Protein AF-A0A953RQ67-F1 (afdb_monomer_lite)

Sequence (137 aa):
MTRRNFSGLLAGFVAFPGFGSADPSAVVVLRAIAGARLPETLAITTSFPEKLRQGLWELRTYRGAAPALATQVATVFRGAGIRPLLSETNGENLTYLIPFENLAARDRAWTTVNADPEWMRARGRFQSYHFGLYRSA

Foldseek 3Di:
DDQDPPPPDDPDPDDDPPDDDPDPLQWFKKAFPDDPPDHRIDIDRHPCRVVQQQFKKKKWKKAQCPPVNVVLLCVLLVVLVWDFPDWDDDPRMIITITTDPDPVSVVSSVVSSVPDPSSVVSPVRIDTDTITIIHTD

Secondary structure (DSSP, 8-state):
-------SS-SS----TT-----GGGEEEEEEEE-TT--SEEEEE-S-HHHHHH-EEEEEEEES--HHHHHHHHHHHHHTT---SEEEEETTEEEEEEEESSHHHHHHHHHHHHH-HHHHHHTTSSEEEEEEEEEE-

pLDDT: mean 77.03, std 20.3, range [25.92, 96.31]

Radius of gyration: 15.78 Å; chains: 1; bounding box: 44×34×30 Å

Structure (mmCIF, N/CA/C/O backbone):
data_AF-A0A953RQ67-F1
#
_entry.id   AF-A0A953RQ67-F1
#
loop_
_atom_site.group_PDB
_atom_site.id
_atom_site.type_symbol
_atom_site.label_atom_id
_atom_site.label_alt_id
_atom_site.label_comp_id
_atom_site.label_asym_id
_atom_site.label_entity_id
_atom_site.label_seq_id
_atom_site.pdbx_PDB_ins_code
_atom_site.Cartn_x
_atom_site.Cartn_y
_atom_site.Cartn_z
_atom_site.occupancy
_atom_site.B_iso_or_equiv
_atom_site.auth_seq_id
_atom_site.auth_comp_id
_atom_site.auth_asym_id
_atom_site.auth_atom_id
_atom_site.pdbx_PDB_model_num
ATOM 1 N N . MET A 1 1 ? 13.432 -19.650 -13.046 1.00 37.19 1 MET A N 1
ATOM 2 C CA . MET A 1 1 ? 14.168 -18.367 -13.020 1.00 37.19 1 MET A CA 1
ATOM 3 C C . MET A 1 1 ? 13.413 -17.363 -13.872 1.00 37.19 1 MET A C 1
ATOM 5 O O . MET A 1 1 ? 13.518 -17.424 -15.088 1.00 37.19 1 MET A O 1
ATOM 9 N N . THR A 1 2 ? 12.640 -16.465 -13.260 1.00 34.19 2 THR A N 1
ATOM 10 C CA . THR A 1 2 ? 11.949 -15.402 -14.006 1.00 34.19 2 THR A CA 1
ATOM 11 C C . THR A 1 2 ? 12.097 -14.084 -13.250 1.00 34.19 2 THR A C 1
ATOM 13 O O . THR A 1 2 ? 11.150 -13.570 -12.665 1.00 34.19 2 THR A O 1
ATOM 16 N N . ARG A 1 3 ? 13.323 -13.539 -13.244 1.00 30.69 3 ARG A N 1
ATOM 17 C CA . ARG A 1 3 ? 13.559 -12.119 -12.948 1.00 30.69 3 ARG A CA 1
ATOM 18 C C . ARG A 1 3 ? 12.884 -11.319 -14.060 1.00 30.69 3 ARG A C 1
ATOM 20 O O . ARG A 1 3 ? 13.376 -11.296 -15.183 1.00 30.69 3 ARG A O 1
ATOM 27 N N . ARG A 1 4 ? 11.756 -10.680 -13.771 1.00 37.97 4 ARG A N 1
ATOM 28 C CA . ARG A 1 4 ? 11.270 -9.570 -14.594 1.00 37.97 4 ARG A CA 1
ATOM 29 C C . ARG A 1 4 ? 11.657 -8.290 -13.879 1.00 37.97 4 ARG A C 1
ATOM 31 O O . ARG A 1 4 ? 11.061 -7.939 -12.868 1.00 37.97 4 ARG A O 1
ATOM 38 N N . ASN A 1 5 ? 12.700 -7.647 -14.395 1.00 31.16 5 ASN A N 1
ATOM 39 C CA . ASN A 1 5 ? 13.060 -6.293 -14.014 1.00 31.16 5 ASN A CA 1
ATOM 40 C C . ASN A 1 5 ? 11.871 -5.396 -14.371 1.00 31.16 5 ASN A C 1
ATOM 42 O O . ASN A 1 5 ? 11.482 -5.328 -15.538 1.00 31.16 5 ASN A O 1
ATOM 46 N N . PHE A 1 6 ? 11.296 -4.707 -13.388 1.00 33.66 6 PHE A N 1
ATOM 47 C CA . PHE A 1 6 ? 10.466 -3.538 -13.658 1.00 33.66 6 PHE A CA 1
ATOM 48 C C . PHE A 1 6 ? 11.423 -2.396 -14.030 1.00 33.66 6 PHE A C 1
ATOM 50 O O . PHE A 1 6 ? 11.691 -1.489 -13.256 1.00 33.66 6 PHE A O 1
ATOM 57 N N . SER A 1 7 ? 12.039 -2.515 -15.207 1.00 33.34 7 SER A N 1
ATOM 58 C CA . SER A 1 7 ? 12.796 -1.441 -15.830 1.00 33.34 7 SER A CA 1
ATOM 59 C C . SER A 1 7 ? 11.821 -0.631 -16.670 1.00 33.34 7 SER A C 1
ATOM 61 O O . SER A 1 7 ? 11.700 -0.840 -17.872 1.00 33.34 7 SER A O 1
ATOM 63 N N . GLY A 1 8 ? 11.199 0.366 -16.053 1.00 32.09 8 GLY A N 1
ATOM 64 C CA . GLY A 1 8 ? 11.243 1.676 -16.691 1.00 32.09 8 GLY A CA 1
ATOM 65 C C . GLY A 1 8 ? 12.668 2.203 -16.528 1.00 32.09 8 GLY A C 1
ATOM 66 O O . GLY A 1 8 ? 12.890 3.050 -15.682 1.00 32.09 8 GLY A O 1
ATOM 67 N N . LEU A 1 9 ? 13.616 1.617 -17.278 1.00 34.50 9 LEU A N 1
ATOM 68 C CA . LEU A 1 9 ? 15.071 1.838 -17.237 1.00 34.50 9 LEU A CA 1
ATOM 69 C C . LEU A 1 9 ? 15.782 1.497 -15.911 1.00 34.50 9 LEU A C 1
ATOM 71 O O . LEU A 1 9 ? 15.420 1.969 -14.848 1.00 34.50 9 LEU A O 1
ATOM 75 N N . LEU A 1 10 ? 16.815 0.652 -16.012 1.00 31.28 10 LEU A N 1
ATOM 76 C CA . LEU A 1 10 ? 18.112 0.707 -15.300 1.00 31.28 10 LEU A CA 1
ATOM 77 C C . LEU A 1 10 ? 18.768 -0.686 -15.304 1.00 31.28 10 LEU A C 1
ATOM 79 O O . LEU A 1 10 ? 19.061 -1.296 -14.282 1.00 31.28 10 LEU A O 1
ATOM 83 N N . ALA A 1 11 ? 19.019 -1.184 -16.512 1.00 30.86 11 ALA A N 1
ATOM 84 C CA . ALA A 1 11 ? 20.266 -1.873 -16.810 1.00 30.86 11 ALA A CA 1
ATOM 85 C C . ALA A 1 11 ? 21.002 -0.954 -17.789 1.00 30.86 11 ALA A C 1
ATOM 87 O O . ALA A 1 11 ? 20.869 -1.073 -19.002 1.00 30.86 11 ALA A O 1
ATOM 88 N N . GLY A 1 12 ? 21.649 0.068 -17.243 1.00 25.92 12 GLY A N 1
ATOM 89 C CA . GLY A 1 12 ? 22.355 1.077 -18.016 1.00 25.92 12 GLY A CA 1
ATOM 90 C C . GLY A 1 12 ? 22.646 2.274 -17.135 1.00 25.92 12 GLY A C 1
ATOM 91 O O . GLY A 1 12 ? 21.730 2.995 -16.761 1.00 25.92 12 GLY A O 1
ATOM 92 N N . PHE A 1 13 ? 23.915 2.474 -16.795 1.00 36.41 13 PHE A N 1
ATOM 93 C CA . PHE A 1 13 ? 24.411 3.781 -16.385 1.00 36.41 13 PHE A CA 1
ATOM 94 C C . PHE A 1 13 ? 23.999 4.809 -17.451 1.00 36.41 13 PHE A C 1
ATOM 96 O O . PHE A 1 13 ? 24.643 4.889 -18.490 1.00 36.41 13 PHE A O 1
ATOM 103 N N . VAL A 1 14 ? 22.920 5.564 -17.229 1.00 27.28 14 VAL A N 1
ATOM 104 C CA . VAL A 1 14 ? 22.598 6.770 -18.000 1.00 27.28 14 VAL A CA 1
ATOM 105 C C . VAL A 1 14 ? 21.963 7.780 -17.055 1.00 27.28 14 VAL A C 1
ATOM 107 O O . VAL A 1 14 ? 20.937 7.525 -16.426 1.00 27.28 14 VAL A O 1
ATOM 110 N N . ALA A 1 15 ? 22.630 8.923 -16.950 1.00 34.34 15 ALA A N 1
ATOM 111 C CA . ALA A 1 15 ? 22.206 10.092 -16.209 1.00 34.34 15 ALA A CA 1
ATOM 112 C C . ALA A 1 15 ? 20.834 10.595 -16.694 1.00 34.34 15 ALA A C 1
ATOM 114 O O . ALA A 1 15 ? 20.667 10.911 -17.870 1.00 34.34 15 ALA A O 1
ATOM 115 N N . PHE A 1 16 ? 19.882 10.729 -15.770 1.00 27.98 16 PHE A N 1
ATOM 116 C CA . PHE A 1 16 ? 18.727 11.614 -15.921 1.00 27.98 16 PHE A CA 1
ATOM 117 C C . PHE A 1 16 ? 18.927 12.830 -15.005 1.00 27.98 16 PHE A C 1
ATOM 119 O O . PHE A 1 16 ? 19.230 12.649 -13.820 1.00 27.98 16 PHE A O 1
ATOM 126 N N . PRO A 1 17 ? 18.767 14.069 -15.506 1.00 38.03 17 PRO A N 1
ATOM 127 C CA . PRO A 1 17 ? 18.880 15.258 -14.679 1.00 38.03 17 PRO A CA 1
ATOM 128 C C . PRO A 1 17 ? 17.596 15.376 -13.848 1.00 38.03 17 PRO A C 1
ATOM 130 O O . PRO A 1 17 ? 16.532 15.709 -14.361 1.00 38.03 17 PRO A O 1
ATOM 133 N N . GLY A 1 18 ? 17.689 15.024 -12.567 1.00 35.50 18 GLY A N 1
ATOM 134 C CA . GLY A 1 18 ? 16.591 15.135 -11.601 1.00 35.50 18 GLY A CA 1
ATOM 135 C C . GLY A 1 18 ? 16.731 14.239 -10.368 1.00 35.50 18 GLY A C 1
ATOM 136 O O . GLY A 1 18 ? 16.154 14.545 -9.332 1.00 35.50 18 GLY A O 1
ATOM 137 N N . PHE A 1 19 ? 17.542 13.179 -10.437 1.00 34.84 19 PHE A N 1
ATOM 138 C CA . PHE A 1 19 ? 17.751 12.224 -9.343 1.00 34.84 19 PHE A CA 1
ATOM 139 C C . PHE A 1 19 ? 19.248 12.007 -9.106 1.00 34.84 19 PHE A C 1
ATOM 141 O O . PHE A 1 19 ? 19.848 11.045 -9.576 1.00 34.84 19 PHE A O 1
ATOM 148 N N . GLY A 1 20 ? 19.875 12.948 -8.404 1.00 35.47 20 GLY A N 1
ATOM 149 C CA . GLY A 1 20 ? 21.262 12.827 -7.971 1.00 35.47 20 GLY A CA 1
ATOM 150 C C . GLY A 1 20 ? 21.362 12.201 -6.584 1.00 35.47 20 GLY A C 1
ATOM 151 O O . GLY A 1 20 ? 21.281 12.914 -5.592 1.00 35.47 20 GLY A O 1
ATOM 152 N N . SER A 1 21 ? 21.575 10.887 -6.519 1.00 41.00 21 SER A N 1
ATOM 153 C CA . SER A 1 21 ? 22.486 10.274 -5.543 1.00 41.00 21 SER A CA 1
ATOM 154 C C . SER A 1 21 ? 22.816 8.846 -5.977 1.00 41.00 21 SER A C 1
ATOM 156 O O . SER A 1 21 ? 21.941 7.986 -6.064 1.00 41.00 21 SER A O 1
ATOM 158 N N . ALA A 1 22 ? 24.097 8.617 -6.258 1.00 50.53 22 ALA A N 1
ATOM 159 C CA . ALA A 1 22 ? 24.706 7.336 -6.598 1.00 50.53 22 ALA A CA 1
ATOM 160 C C . ALA A 1 22 ? 25.076 6.530 -5.335 1.00 50.53 22 ALA A C 1
ATOM 162 O O . ALA A 1 22 ? 26.139 5.916 -5.284 1.00 50.53 22 ALA A O 1
ATOM 163 N N . ASP A 1 23 ? 24.238 6.577 -4.296 1.00 60.03 23 ASP A N 1
ATOM 164 C CA . ASP A 1 23 ? 24.479 5.855 -3.049 1.00 60.03 23 ASP A CA 1
ATOM 165 C C . ASP A 1 23 ? 23.794 4.475 -3.090 1.00 60.03 23 ASP A C 1
ATOM 167 O O . ASP A 1 23 ? 22.565 4.392 -2.992 1.00 60.03 23 ASP A O 1
ATOM 171 N N . PRO A 1 24 ? 24.549 3.368 -3.223 1.00 61.91 24 PRO A N 1
ATOM 172 C CA . PRO A 1 24 ? 23.979 2.024 -3.200 1.00 61.91 24 PRO A CA 1
ATOM 173 C C . PRO A 1 24 ? 23.271 1.691 -1.874 1.00 61.91 24 PRO A C 1
ATOM 175 O O . PRO A 1 24 ? 22.434 0.789 -1.855 1.00 61.91 24 PRO A O 1
ATOM 178 N N . SER A 1 25 ? 23.533 2.426 -0.783 1.00 66.44 25 SER A N 1
ATOM 179 C CA . SER A 1 25 ? 22.829 2.268 0.497 1.00 66.44 25 SER A CA 1
ATOM 180 C C . SER A 1 25 ? 21.354 2.707 0.446 1.00 66.44 25 SER A C 1
ATOM 182 O O . SER A 1 25 ? 20.552 2.263 1.277 1.00 66.44 25 SER A O 1
ATOM 184 N N . ALA A 1 26 ? 20.980 3.507 -0.562 1.00 77.44 26 ALA A N 1
ATOM 185 C CA . ALA A 1 26 ? 19.619 3.980 -0.810 1.00 77.44 26 ALA A CA 1
ATOM 186 C C . ALA A 1 26 ? 18.724 2.932 -1.493 1.00 77.44 26 ALA A C 1
ATOM 188 O O . ALA A 1 26 ? 17.510 3.119 -1.580 1.00 77.44 26 ALA A O 1
ATOM 189 N N . VAL A 1 27 ? 19.294 1.826 -1.985 1.00 82.62 27 VAL A N 1
ATOM 190 C CA . VAL A 1 27 ? 18.532 0.747 -2.624 1.00 82.62 27 VAL A CA 1
ATOM 191 C C . VAL A 1 27 ? 18.141 -0.305 -1.587 1.00 82.62 27 VAL A C 1
ATOM 193 O O . VAL A 1 27 ? 18.986 -0.870 -0.892 1.00 82.62 27 VAL A O 1
ATOM 196 N N . VAL A 1 28 ? 16.848 -0.614 -1.508 1.00 84.06 28 VAL A N 1
ATOM 197 C CA . VAL A 1 28 ? 16.310 -1.711 -0.696 1.00 84.06 28 VAL A CA 1
ATOM 198 C C . VAL A 1 28 ? 15.683 -2.758 -1.601 1.00 84.06 28 VAL A C 1
ATOM 200 O O . VAL A 1 28 ? 14.887 -2.436 -2.482 1.00 84.06 28 VAL A O 1
ATOM 203 N N . VAL A 1 29 ? 16.030 -4.025 -1.368 1.00 87.62 29 VAL A N 1
ATOM 204 C CA . VAL A 1 29 ? 15.434 -5.164 -2.068 1.00 87.62 29 VAL A CA 1
ATOM 205 C C . VAL A 1 29 ? 14.412 -5.831 -1.159 1.00 87.62 29 VAL A C 1
ATOM 207 O O . VAL A 1 29 ? 14.753 -6.394 -0.120 1.00 87.62 29 VAL A O 1
ATOM 210 N N . LEU A 1 30 ? 13.150 -5.794 -1.570 1.00 88.62 30 LEU A N 1
ATOM 211 C CA . LEU A 1 30 ? 12.059 -6.492 -0.908 1.00 88.62 30 LEU A CA 1
ATOM 212 C C . LEU A 1 30 ? 11.791 -7.822 -1.615 1.00 88.62 30 LEU A C 1
ATOM 214 O O . LEU A 1 30 ? 11.773 -7.879 -2.843 1.00 88.62 30 LEU A O 1
ATOM 218 N N . ARG A 1 31 ? 11.545 -8.888 -0.857 1.00 89.44 31 ARG A N 1
ATOM 219 C CA . ARG A 1 31 ? 11.153 -10.212 -1.353 1.00 89.44 31 ARG A CA 1
ATOM 220 C C . ARG A 1 31 ? 9.678 -10.470 -1.111 1.00 89.44 31 ARG A C 1
ATOM 222 O O . ARG A 1 31 ? 9.173 -10.187 -0.023 1.00 89.44 31 ARG A O 1
ATOM 229 N N . ALA A 1 32 ? 9.008 -11.031 -2.113 1.00 87.75 32 ALA A N 1
ATOM 230 C CA . ALA A 1 32 ? 7.619 -11.441 -1.998 1.00 87.75 32 ALA A CA 1
ATOM 231 C C . ALA A 1 32 ? 7.488 -12.579 -0.973 1.00 87.75 32 ALA A C 1
ATOM 233 O O . ALA A 1 32 ? 8.229 -13.559 -1.019 1.00 87.75 32 ALA A O 1
ATOM 234 N N . ILE A 1 33 ? 6.528 -12.451 -0.063 1.00 88.81 33 ILE A N 1
ATOM 235 C CA . ILE A 1 33 ? 6.129 -13.503 0.882 1.00 88.81 33 ILE A CA 1
ATOM 236 C C . ILE A 1 33 ? 4.764 -14.095 0.530 1.00 88.81 33 ILE A C 1
ATOM 238 O O . ILE A 1 33 ? 4.466 -15.214 0.933 1.00 88.81 33 ILE A O 1
ATOM 242 N N . ALA A 1 34 ? 3.942 -13.365 -0.233 1.00 83.88 34 ALA A N 1
ATOM 243 C CA . ALA A 1 34 ? 2.683 -13.865 -0.773 1.00 83.88 34 ALA A CA 1
ATOM 244 C C . ALA A 1 34 ? 2.230 -13.066 -2.005 1.00 83.88 34 ALA A C 1
ATOM 246 O O . ALA A 1 34 ? 2.360 -11.841 -2.047 1.00 83.88 34 ALA A O 1
ATOM 247 N N . GLY A 1 35 ? 1.617 -13.770 -2.962 1.00 70.94 35 GLY A N 1
ATOM 248 C CA . GLY A 1 35 ? 0.819 -13.201 -4.051 1.00 70.94 35 GLY A CA 1
ATOM 249 C C . GLY A 1 35 ? 1.065 -13.862 -5.411 1.00 70.94 35 GLY A C 1
ATOM 250 O O . GLY A 1 35 ? 2.176 -14.267 -5.748 1.00 70.94 35 GLY A O 1
ATOM 251 N N . ALA A 1 36 ? -0.005 -14.006 -6.194 1.00 57.06 36 ALA A N 1
ATOM 252 C CA . ALA A 1 36 ? 0.036 -14.637 -7.509 1.00 57.06 36 ALA A CA 1
ATOM 253 C C . ALA A 1 36 ? 0.442 -13.617 -8.587 1.00 57.06 36 ALA A C 1
ATOM 255 O O . ALA A 1 36 ? -0.076 -12.504 -8.610 1.00 57.06 36 ALA A O 1
ATOM 256 N N . ARG A 1 37 ? 1.317 -14.019 -9.521 1.00 64.81 37 ARG A N 1
ATOM 257 C CA . ARG A 1 37 ? 1.798 -13.195 -10.657 1.00 64.81 37 ARG A CA 1
ATOM 258 C C . ARG A 1 37 ? 2.619 -11.956 -10.266 1.00 64.81 37 ARG A C 1
ATOM 260 O O . ARG A 1 37 ? 2.571 -10.941 -10.953 1.00 64.81 37 ARG A O 1
ATOM 267 N N . LEU A 1 38 ? 3.396 -12.050 -9.193 1.00 70.06 38 LEU A N 1
ATOM 268 C CA . LEU A 1 38 ? 4.273 -10.973 -8.735 1.00 70.06 38 LEU A CA 1
ATOM 269 C C . LEU A 1 38 ? 5.735 -11.190 -9.120 1.00 70.06 38 LEU A C 1
ATOM 271 O O . LEU A 1 38 ? 6.157 -12.340 -9.275 1.00 70.06 38 LEU A O 1
ATOM 275 N N . PRO A 1 39 ? 6.533 -10.112 -9.220 1.00 71.56 39 PRO A N 1
ATOM 276 C CA . PRO A 1 39 ? 7.977 -10.255 -9.169 1.00 71.56 39 PRO A CA 1
ATOM 277 C C . PRO A 1 39 ? 8.395 -10.815 -7.801 1.00 71.56 39 PRO A C 1
ATOM 279 O O . PRO A 1 39 ? 7.917 -10.374 -6.759 1.00 71.56 39 PRO A O 1
ATOM 282 N N . GLU A 1 40 ? 9.319 -11.776 -7.802 1.00 79.81 40 GLU A N 1
ATOM 283 C CA . GLU A 1 40 ? 9.881 -12.357 -6.571 1.00 79.81 40 GLU A CA 1
ATOM 284 C C . GLU A 1 40 ? 10.604 -11.300 -5.720 1.00 79.81 40 GLU A C 1
ATOM 286 O O . GLU A 1 40 ? 10.636 -11.385 -4.492 1.00 79.81 40 GLU A O 1
ATOM 291 N N . THR A 1 41 ? 11.169 -10.287 -6.381 1.00 83.50 41 THR A N 1
ATOM 292 C CA . THR A 1 41 ? 11.942 -9.211 -5.764 1.00 83.50 41 THR A CA 1
ATOM 293 C C . THR A 1 41 ? 11.547 -7.847 -6.320 1.00 83.50 41 THR A C 1
ATOM 295 O O . THR A 1 41 ? 11.437 -7.694 -7.537 1.00 83.50 41 THR A O 1
ATOM 298 N N . LEU A 1 42 ? 11.439 -6.847 -5.448 1.00 84.62 42 LEU A N 1
ATOM 299 C CA . LEU A 1 42 ? 11.308 -5.432 -5.794 1.00 84.62 42 LEU A CA 1
ATOM 300 C C . LEU A 1 42 ? 12.559 -4.690 -5.330 1.00 84.62 42 LEU A C 1
ATOM 302 O O . LEU A 1 42 ? 12.878 -4.734 -4.148 1.00 84.62 42 LEU A O 1
ATOM 306 N N . ALA A 1 43 ? 13.251 -4.007 -6.239 1.00 85.50 43 ALA A N 1
ATOM 307 C CA . ALA A 1 43 ? 14.336 -3.095 -5.888 1.00 85.50 43 ALA A CA 1
ATOM 308 C C . ALA A 1 43 ? 13.791 -1.665 -5.873 1.00 85.50 43 ALA A C 1
ATOM 310 O O . ALA A 1 43 ? 13.202 -1.222 -6.857 1.00 85.50 43 ALA A O 1
ATOM 311 N N . ILE A 1 44 ? 13.958 -0.969 -4.751 1.00 83.25 44 ILE A N 1
ATOM 312 C CA . ILE A 1 44 ? 13.412 0.369 -4.533 1.00 83.25 44 ILE A CA 1
ATOM 313 C C . ILE A 1 44 ? 14.539 1.286 -4.090 1.00 83.25 44 ILE A C 1
ATOM 315 O O . ILE A 1 44 ? 15.146 1.057 -3.047 1.00 83.25 44 ILE A O 1
ATOM 319 N N . THR A 1 45 ? 14.782 2.342 -4.860 1.00 82.06 45 THR A N 1
ATOM 320 C CA . THR A 1 45 ? 15.659 3.440 -4.450 1.00 82.06 45 THR A CA 1
ATOM 321 C C . THR A 1 45 ? 14.856 4.430 -3.616 1.00 82.06 45 THR A C 1
ATOM 323 O O . THR A 1 45 ? 13.807 4.904 -4.050 1.00 82.06 45 THR A O 1
ATOM 326 N N . THR A 1 46 ? 15.321 4.734 -2.409 1.00 79.25 46 THR A N 1
ATOM 327 C CA . THR A 1 46 ? 14.622 5.614 -1.470 1.00 79.25 46 THR A CA 1
ATOM 328 C C . THR A 1 46 ? 15.594 6.378 -0.572 1.00 79.25 46 THR A C 1
ATOM 330 O O . THR A 1 46 ? 16.673 5.892 -0.249 1.00 79.25 46 THR A O 1
ATOM 333 N N . SER A 1 47 ? 15.185 7.558 -0.105 1.00 80.19 47 SER A N 1
ATOM 334 C CA . SER A 1 47 ? 15.900 8.321 0.925 1.00 80.19 47 SER A CA 1
ATOM 335 C C . SER A 1 47 ? 15.674 7.798 2.352 1.00 80.19 47 SER A C 1
ATOM 337 O O . SER A 1 47 ? 16.304 8.281 3.288 1.00 80.19 47 SER A O 1
ATOM 339 N N . PHE A 1 48 ? 14.793 6.811 2.543 1.00 80.19 48 PHE A N 1
ATOM 340 C CA . PHE A 1 48 ? 14.465 6.215 3.847 1.00 80.19 48 PHE A CA 1
ATOM 341 C C . PHE A 1 48 ? 14.617 4.679 3.844 1.00 80.19 48 PHE A C 1
ATOM 343 O O . PHE A 1 48 ? 13.662 3.954 4.150 1.00 80.19 48 PHE A O 1
ATOM 350 N N . PRO A 1 49 ? 15.807 4.145 3.508 1.00 81.75 49 PRO A N 1
ATOM 351 C CA . PRO A 1 49 ? 15.997 2.711 3.313 1.00 81.75 49 PRO A CA 1
ATOM 352 C C . PRO A 1 49 ? 15.772 1.894 4.595 1.00 81.75 49 PRO A C 1
ATOM 354 O O . PRO A 1 49 ? 15.179 0.820 4.532 1.00 81.75 49 PRO A O 1
ATOM 357 N N . GLU A 1 50 ? 16.127 2.424 5.771 1.00 84.69 50 GLU A N 1
ATOM 358 C CA . GLU A 1 50 ? 15.924 1.725 7.052 1.00 84.69 50 GLU A CA 1
ATOM 359 C C . GLU A 1 50 ? 14.457 1.401 7.331 1.00 84.69 50 GLU A C 1
ATOM 361 O O . GLU A 1 50 ? 14.126 0.306 7.788 1.00 84.69 50 GLU A O 1
ATOM 366 N N . LYS A 1 51 ? 13.549 2.317 6.973 1.00 81.38 51 LYS A N 1
ATOM 367 C CA . LYS A 1 51 ? 12.113 2.087 7.134 1.00 81.38 51 LYS A CA 1
ATOM 368 C C . LYS A 1 51 ? 11.664 0.907 6.279 1.00 81.38 51 LYS A C 1
ATOM 370 O O . LYS A 1 51 ? 10.934 0.053 6.770 1.00 81.38 51 LYS A O 1
ATOM 375 N N . LEU A 1 52 ? 12.134 0.837 5.028 1.00 82.06 52 LEU A N 1
ATOM 376 C CA . LEU A 1 52 ? 11.826 -0.261 4.105 1.00 82.06 52 LEU A CA 1
ATOM 377 C C . LEU A 1 52 ? 12.388 -1.605 4.569 1.00 82.06 52 LEU A C 1
ATOM 379 O O . LEU A 1 52 ? 11.729 -2.627 4.375 1.00 82.06 52 LEU A O 1
ATOM 383 N N . ARG A 1 53 ? 13.546 -1.610 5.235 1.00 83.88 53 ARG A N 1
ATOM 384 C CA . ARG A 1 53 ? 14.187 -2.841 5.715 1.00 83.88 53 ARG A CA 1
ATOM 385 C C . ARG A 1 53 ? 13.409 -3.554 6.826 1.00 83.88 53 ARG A C 1
ATOM 387 O O . ARG A 1 53 ? 13.481 -4.772 6.936 1.00 83.88 53 ARG A O 1
ATOM 394 N N . GLN A 1 54 ? 12.639 -2.821 7.626 1.00 82.31 54 GLN A N 1
ATOM 395 C CA . GLN A 1 54 ? 11.993 -3.358 8.832 1.00 82.31 54 GLN A CA 1
ATOM 396 C C . GLN A 1 54 ? 10.497 -3.677 8.658 1.00 82.31 54 GLN A C 1
ATOM 398 O O . GLN A 1 54 ? 9.879 -4.242 9.556 1.00 82.31 54 GLN A O 1
ATOM 403 N N . GLY A 1 55 ? 9.895 -3.302 7.526 1.00 83.31 55 GLY A N 1
ATOM 404 C CA . GLY A 1 55 ? 8.441 -3.329 7.348 1.00 83.31 55 GLY A CA 1
ATOM 405 C C . GLY A 1 55 ? 7.873 -4.580 6.670 1.00 83.31 55 GLY A C 1
ATOM 406 O O . GLY A 1 55 ? 8.532 -5.239 5.861 1.00 83.31 55 GLY A O 1
ATOM 407 N N . LEU A 1 56 ? 6.589 -4.839 6.942 1.00 91.88 56 LEU A N 1
ATOM 408 C CA . LEU A 1 56 ? 5.709 -5.586 6.047 1.00 91.88 56 LEU A CA 1
ATOM 409 C C . LEU A 1 56 ? 5.142 -4.611 5.012 1.00 91.88 56 LEU A C 1
ATOM 411 O O . LEU A 1 56 ? 4.563 -3.584 5.363 1.00 91.88 56 LEU A O 1
ATOM 415 N N . TRP A 1 57 ? 5.277 -4.951 3.738 1.00 93.81 57 TRP A N 1
ATOM 416 C CA . TRP A 1 57 ? 4.904 -4.076 2.635 1.00 93.81 57 TRP A CA 1
ATOM 417 C C . TRP A 1 57 ? 3.838 -4.714 1.777 1.00 93.81 57 TRP A C 1
ATOM 419 O O . TRP A 1 57 ? 3.978 -5.856 1.352 1.00 93.81 57 TRP A O 1
ATOM 429 N N . GLU A 1 58 ? 2.799 -3.957 1.466 1.00 92.88 58 GLU A N 1
ATOM 430 C CA . GLU A 1 58 ? 1.818 -4.350 0.471 1.00 92.88 58 GLU A CA 1
ATOM 431 C C . GLU A 1 58 ? 1.975 -3.507 -0.791 1.00 92.88 58 GLU A C 1
ATOM 433 O O . GLU A 1 58 ? 1.825 -2.286 -0.753 1.00 92.88 58 GLU A O 1
ATOM 438 N N . LEU A 1 59 ? 2.250 -4.167 -1.916 1.00 91.31 59 LEU A N 1
ATOM 439 C CA . LEU A 1 59 ? 2.159 -3.568 -3.240 1.00 91.31 59 LEU A CA 1
ATOM 440 C C . LEU A 1 59 ? 0.751 -3.801 -3.787 1.00 91.31 59 LEU A C 1
ATOM 442 O O . LEU A 1 59 ? 0.308 -4.949 -3.891 1.00 91.31 59 LEU A O 1
ATOM 446 N N . ARG A 1 60 ? 0.075 -2.731 -4.202 1.00 89.44 60 ARG A N 1
ATOM 447 C CA . ARG A 1 60 ? -1.187 -2.826 -4.944 1.00 89.44 60 ARG A CA 1
ATOM 448 C C . ARG A 1 60 ? -1.134 -1.993 -6.205 1.00 89.44 60 ARG A C 1
ATOM 450 O O . ARG A 1 60 ? -0.778 -0.825 -6.134 1.00 89.44 60 ARG A O 1
ATOM 457 N N . THR A 1 61 ? -1.580 -2.561 -7.319 1.00 87.94 61 THR A N 1
ATOM 458 C CA . THR A 1 61 ? -1.829 -1.822 -8.559 1.00 87.94 61 THR A CA 1
ATOM 459 C C . THR A 1 61 ? -3.299 -1.925 -8.936 1.00 87.94 61 THR A C 1
ATOM 461 O O . THR A 1 61 ? -3.843 -3.029 -9.064 1.00 87.94 61 THR A O 1
ATOM 464 N N . TYR A 1 62 ? -3.925 -0.775 -9.156 1.00 87.06 62 TYR A N 1
ATOM 465 C CA . TYR A 1 62 ? -5.264 -0.640 -9.712 1.00 87.06 62 TYR A CA 1
ATOM 466 C C . TYR A 1 62 ? -5.168 -0.200 -11.168 1.00 87.06 62 TYR A C 1
ATOM 468 O O . TYR A 1 62 ? -4.534 0.808 -11.459 1.00 87.06 62 TYR A O 1
ATOM 476 N N . ARG A 1 63 ? -5.788 -0.954 -12.077 1.00 87.50 63 ARG A N 1
ATOM 477 C CA . ARG A 1 63 ? -5.891 -0.628 -13.504 1.00 87.50 63 ARG A CA 1
ATOM 478 C C . ARG A 1 63 ? -7.217 0.070 -13.790 1.00 87.50 63 ARG A C 1
ATOM 480 O O . ARG A 1 63 ? -8.248 -0.381 -13.291 1.00 87.50 63 ARG A O 1
ATOM 487 N N . GLY A 1 64 ? -7.192 1.109 -14.621 1.00 81.62 64 GLY A N 1
ATOM 488 C CA . GLY A 1 64 ? -8.374 1.913 -14.952 1.00 81.62 64 GLY A CA 1
ATOM 489 C C . GLY A 1 64 ? -8.755 2.893 -13.838 1.00 81.62 64 GLY A C 1
ATOM 490 O O . GLY A 1 64 ? -9.840 3.467 -13.850 1.00 81.62 64 GLY A O 1
ATOM 491 N N . ALA A 1 65 ? -7.877 3.083 -12.849 1.00 76.12 65 ALA A N 1
ATOM 492 C CA . ALA A 1 65 ? -8.087 4.035 -11.769 1.00 76.12 65 ALA A CA 1
ATOM 493 C C . ALA A 1 65 ? -7.656 5.426 -12.249 1.00 76.12 65 ALA A C 1
ATOM 495 O O . ALA A 1 65 ? -6.535 5.862 -11.994 1.00 76.12 65 ALA A O 1
ATOM 496 N N . ALA A 1 66 ? -8.548 6.106 -12.975 1.00 68.19 66 ALA A N 1
ATOM 497 C CA . ALA A 1 66 ? -8.322 7.469 -13.453 1.00 68.19 66 ALA A CA 1
ATOM 498 C C . ALA A 1 66 ? -7.887 8.413 -12.303 1.00 68.19 66 ALA A C 1
ATOM 500 O O . ALA A 1 66 ? -8.291 8.194 -11.156 1.00 68.19 66 ALA A O 1
ATOM 501 N N . PRO A 1 67 ? -7.139 9.502 -12.576 1.00 69.12 67 PRO A N 1
ATOM 502 C CA . PRO A 1 67 ? -6.632 10.414 -11.542 1.00 69.12 67 PRO A CA 1
ATOM 503 C C . PRO A 1 67 ? -7.701 10.941 -10.571 1.00 69.12 67 PRO A C 1
ATOM 505 O O . PRO A 1 67 ? -7.443 11.072 -9.378 1.00 69.12 67 PR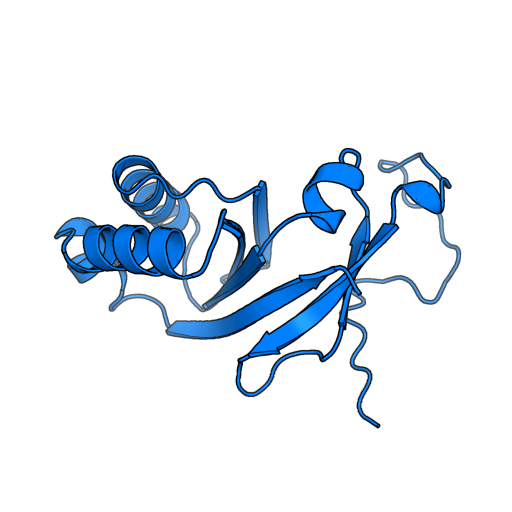O A O 1
ATOM 508 N N . ALA A 1 68 ? -8.930 11.165 -11.050 1.00 65.44 68 ALA A N 1
ATOM 509 C CA . ALA A 1 68 ? -10.057 11.582 -10.212 1.00 65.44 68 ALA A CA 1
ATOM 510 C C . ALA A 1 68 ? -10.419 10.549 -9.125 1.00 65.44 68 ALA A C 1
ATOM 512 O O . ALA A 1 68 ? -10.849 10.911 -8.031 1.00 65.44 68 ALA A O 1
ATOM 513 N N . LEU A 1 69 ? -10.209 9.260 -9.400 1.00 73.25 69 LEU A N 1
ATOM 514 C CA . LEU A 1 69 ? -10.450 8.182 -8.451 1.00 73.25 69 LEU A CA 1
ATOM 515 C C . LEU A 1 69 ? -9.314 8.052 -7.423 1.00 73.25 69 LEU A C 1
ATOM 517 O O . LEU A 1 69 ? -9.559 7.615 -6.301 1.00 73.25 69 LEU A O 1
ATOM 521 N N . ALA A 1 70 ? -8.089 8.463 -7.773 1.00 75.31 70 ALA A N 1
ATOM 522 C CA . ALA A 1 70 ? -6.926 8.388 -6.889 1.00 75.31 70 ALA A CA 1
ATOM 523 C C . ALA A 1 70 ? -7.115 9.227 -5.616 1.00 75.31 70 ALA A C 1
ATOM 525 O O . ALA A 1 70 ? -6.806 8.761 -4.519 1.00 75.31 70 ALA A O 1
ATOM 526 N N . THR A 1 71 ? -7.684 10.431 -5.743 1.00 80.31 71 THR A N 1
ATOM 527 C CA . THR A 1 71 ? -7.975 11.298 -4.591 1.00 80.31 71 THR A CA 1
ATOM 528 C C . THR A 1 71 ? -9.040 10.687 -3.683 1.00 80.31 71 THR A C 1
ATOM 530 O O . THR A 1 71 ? -8.864 10.666 -2.466 1.00 80.31 71 THR A O 1
ATOM 533 N N . GLN A 1 72 ? -10.111 10.128 -4.254 1.00 82.94 72 GLN A N 1
ATOM 534 C CA . GLN A 1 72 ? -11.165 9.464 -3.482 1.00 82.94 72 GLN A CA 1
ATOM 535 C C . GLN A 1 72 ? -10.617 8.242 -2.726 1.00 82.94 72 GLN A C 1
ATOM 537 O O . GLN A 1 72 ? -10.824 8.101 -1.522 1.00 82.94 72 GLN A O 1
ATOM 542 N N . VAL A 1 73 ? -9.845 7.391 -3.409 1.00 85.44 73 VAL A N 1
ATOM 543 C CA . VAL A 1 73 ? -9.186 6.223 -2.805 1.00 85.44 73 VAL A CA 1
ATOM 544 C C . VAL A 1 73 ? -8.224 6.640 -1.688 1.00 85.44 73 VAL A C 1
ATOM 546 O O . VAL A 1 73 ? -8.211 6.022 -0.623 1.00 85.44 73 VAL A O 1
ATOM 549 N N . ALA A 1 74 ? -7.461 7.719 -1.883 1.00 85.31 74 ALA A N 1
ATOM 550 C CA . ALA A 1 74 ? -6.556 8.238 -0.863 1.00 85.31 74 ALA A CA 1
ATOM 551 C C . ALA A 1 74 ? -7.296 8.733 0.394 1.00 85.31 74 ALA A C 1
ATOM 553 O O . ALA A 1 74 ? -6.783 8.556 1.501 1.00 85.31 74 ALA A O 1
ATOM 554 N N . THR A 1 75 ? -8.487 9.325 0.253 1.00 89.56 75 THR A N 1
ATOM 555 C CA . THR A 1 75 ? -9.322 9.752 1.390 1.00 89.56 75 THR A CA 1
ATOM 556 C C . THR A 1 75 ? -9.825 8.558 2.195 1.00 89.56 75 THR A C 1
ATOM 558 O O . THR A 1 75 ? -9.629 8.525 3.411 1.00 89.56 75 THR A O 1
ATOM 561 N N . VAL A 1 76 ? -10.373 7.541 1.525 1.00 92.31 76 VAL A N 1
ATOM 562 C CA . VAL A 1 76 ? -10.807 6.285 2.162 1.00 92.31 76 VAL A CA 1
ATOM 563 C C . VAL A 1 76 ? -9.648 5.636 2.921 1.00 92.31 76 VAL A C 1
ATOM 565 O O . VAL A 1 76 ? -9.766 5.295 4.099 1.00 92.31 76 VAL A O 1
ATOM 568 N N . PHE A 1 77 ? -8.486 5.504 2.273 1.00 94.12 77 PHE A N 1
ATOM 569 C CA . PHE A 1 77 ? -7.293 4.942 2.911 1.00 94.12 77 PHE A CA 1
ATOM 570 C C . PHE A 1 77 ? -6.911 5.744 4.145 1.00 94.12 77 PHE A C 1
ATOM 572 O O . PHE A 1 77 ? -6.598 5.171 5.191 1.00 94.12 77 PHE A O 1
ATOM 579 N N . ARG A 1 78 ? -7.001 7.075 4.048 1.00 91.94 78 ARG A N 1
ATOM 580 C CA . ARG A 1 78 ? -6.677 7.952 5.161 1.00 91.94 78 ARG A CA 1
ATOM 581 C C . ARG A 1 78 ? -7.557 7.668 6.380 1.00 91.94 78 ARG A C 1
ATOM 583 O O . ARG A 1 78 ? -7.017 7.556 7.485 1.00 91.94 78 ARG A O 1
ATOM 590 N N . GLY A 1 79 ? -8.864 7.525 6.163 1.00 92.19 79 GLY A N 1
ATOM 591 C CA . GLY A 1 79 ? -9.846 7.192 7.198 1.00 92.19 79 GLY A CA 1
ATOM 592 C C . GLY A 1 79 ? -9.600 5.828 7.844 1.00 92.19 79 GLY A C 1
ATOM 593 O O . GLY A 1 79 ? -9.722 5.690 9.055 1.00 92.19 79 GLY A O 1
ATOM 594 N N . ALA A 1 80 ? -9.137 4.848 7.067 1.00 93.81 80 ALA A N 1
ATOM 595 C CA . ALA A 1 80 ? -8.823 3.503 7.552 1.00 93.81 80 ALA A CA 1
ATOM 596 C C . ALA A 1 80 ? -7.424 3.353 8.187 1.00 93.81 80 ALA A C 1
ATOM 598 O O . ALA A 1 80 ? -6.994 2.238 8.482 1.00 93.81 80 ALA A O 1
ATOM 599 N N . GLY A 1 81 ? -6.676 4.449 8.356 1.00 91.94 81 GLY A N 1
ATOM 600 C CA . GLY A 1 81 ? -5.302 4.408 8.873 1.00 91.94 81 GLY A CA 1
ATOM 601 C C . GLY A 1 81 ? -4.256 3.914 7.864 1.00 91.94 81 GLY A C 1
ATOM 602 O O . GLY A 1 81 ? -3.078 3.823 8.196 1.00 91.94 81 GLY A O 1
ATOM 603 N N . ILE A 1 82 ? -4.643 3.665 6.611 1.00 94.12 82 ILE A N 1
ATOM 604 C CA . ILE A 1 82 ? -3.719 3.319 5.531 1.00 94.12 82 ILE A CA 1
ATOM 605 C C . ILE A 1 82 ? -3.005 4.593 5.062 1.00 94.12 82 ILE A C 1
ATOM 607 O O . ILE A 1 82 ? -3.624 5.621 4.768 1.00 94.12 82 ILE A O 1
ATOM 611 N N . ARG A 1 83 ? -1.671 4.547 5.015 1.00 90.69 83 ARG A N 1
ATOM 612 C CA . ARG A 1 83 ? -0.809 5.642 4.544 1.00 90.69 83 ARG A CA 1
ATOM 613 C C . ARG A 1 83 ? 0.221 5.072 3.570 1.00 90.69 83 ARG A C 1
ATOM 615 O O . ARG A 1 83 ? 1.263 4.601 4.025 1.00 90.69 83 ARG A O 1
ATOM 622 N N . PRO A 1 84 ? -0.057 5.065 2.253 1.00 89.81 84 PRO A N 1
ATOM 623 C CA . PRO A 1 84 ? 0.928 4.630 1.274 1.00 89.81 84 PRO A CA 1
ATOM 624 C C . PRO A 1 84 ? 2.203 5.459 1.412 1.00 89.81 84 PRO A C 1
ATOM 626 O O . PRO A 1 84 ? 2.140 6.682 1.527 1.00 89.81 84 PRO A O 1
ATOM 629 N N . LEU A 1 85 ? 3.350 4.787 1.424 1.00 86.94 85 LEU A N 1
ATOM 630 C CA . LEU A 1 85 ? 4.648 5.453 1.474 1.00 86.94 85 LEU A CA 1
ATOM 631 C C . LEU A 1 85 ? 5.091 5.889 0.080 1.00 86.94 85 LEU A C 1
ATOM 633 O O . LEU A 1 85 ? 5.688 6.949 -0.069 1.00 86.94 85 LEU A O 1
ATOM 637 N N . LEU A 1 86 ? 4.766 5.076 -0.927 1.00 83.56 86 LEU A N 1
ATOM 638 C CA . LEU A 1 86 ? 4.924 5.415 -2.335 1.00 83.56 86 LEU A CA 1
ATOM 639 C C . LEU A 1 86 ? 3.566 5.322 -3.027 1.00 83.56 86 LEU A C 1
ATOM 641 O O . LEU A 1 86 ? 2.777 4.409 -2.759 1.00 83.56 86 LEU A O 1
ATOM 645 N N . SER A 1 87 ? 3.321 6.274 -3.918 1.00 85.25 87 SER A N 1
ATOM 646 C CA . SER A 1 87 ? 2.172 6.316 -4.813 1.00 85.25 87 SER A CA 1
ATOM 647 C C . SER A 1 87 ? 2.673 6.750 -6.180 1.00 85.25 87 SER A C 1
ATOM 649 O O . SER A 1 87 ? 3.292 7.804 -6.295 1.00 85.25 87 SER A O 1
ATOM 651 N N . GLU A 1 88 ? 2.392 5.958 -7.203 1.00 82.88 88 GLU A N 1
ATOM 652 C CA . GLU A 1 88 ? 2.811 6.230 -8.574 1.00 82.88 88 GLU A CA 1
ATOM 653 C C . GLU A 1 88 ? 1.630 6.056 -9.526 1.00 82.88 88 GLU A C 1
ATOM 655 O O . GLU A 1 88 ? 0.871 5.088 -9.421 1.00 82.88 88 GLU A O 1
ATOM 660 N N . THR A 1 89 ? 1.500 6.982 -10.472 1.00 81.31 89 THR A N 1
ATOM 661 C CA . THR A 1 89 ? 0.520 6.907 -11.555 1.00 81.31 89 THR A CA 1
ATOM 662 C C . THR A 1 89 ? 1.259 6.670 -12.865 1.00 81.31 89 THR A C 1
ATOM 664 O O . THR A 1 89 ? 2.123 7.459 -13.235 1.00 81.31 89 THR A O 1
ATOM 667 N N . ASN A 1 90 ? 0.903 5.608 -13.585 1.00 80.19 90 ASN A N 1
ATOM 668 C CA . ASN A 1 90 ? 1.451 5.292 -14.903 1.00 80.19 90 ASN A CA 1
ATOM 669 C C . ASN A 1 90 ? 0.305 5.027 -15.888 1.00 80.19 90 ASN A C 1
ATOM 671 O O . ASN A 1 90 ? -0.297 3.945 -15.892 1.00 80.19 90 ASN A O 1
ATOM 675 N N . GLY A 1 91 ? -0.025 6.041 -16.692 1.00 82.38 91 GLY A N 1
ATOM 676 C CA . GLY A 1 91 ? -1.233 6.049 -17.515 1.00 82.38 91 GLY A CA 1
ATOM 677 C C . GLY A 1 91 ? -2.484 5.947 -16.640 1.00 82.38 91 GLY A C 1
ATOM 678 O O . GLY A 1 91 ? -2.682 6.751 -15.734 1.00 82.38 91 GLY A O 1
ATOM 679 N N . GLU A 1 92 ? -3.303 4.924 -16.878 1.00 82.62 92 GLU A N 1
ATOM 680 C CA . GLU A 1 92 ? -4.507 4.626 -16.083 1.00 82.62 92 GLU A CA 1
ATOM 681 C C . GLU A 1 92 ? -4.247 3.668 -14.907 1.00 82.62 92 GLU A C 1
ATOM 683 O O . GLU A 1 92 ? -5.186 3.136 -14.305 1.00 82.62 92 GLU A O 1
ATOM 688 N N . ASN A 1 93 ? -2.979 3.380 -14.606 1.00 83.69 93 ASN A N 1
ATOM 689 C CA . ASN A 1 93 ? -2.610 2.521 -13.491 1.00 83.69 93 ASN A CA 1
ATOM 690 C C . ASN A 1 93 ? -2.171 3.352 -12.292 1.00 83.69 93 ASN A C 1
ATOM 692 O O . ASN A 1 93 ? -1.339 4.246 -12.422 1.00 83.69 93 ASN A O 1
ATOM 696 N N . LEU A 1 94 ? -2.667 2.978 -11.119 1.00 85.75 94 LEU A N 1
ATOM 697 C CA . LEU A 1 94 ? -2.298 3.564 -9.841 1.00 85.75 94 LEU A CA 1
ATOM 698 C C . LEU A 1 94 ? -1.662 2.493 -8.966 1.00 85.75 94 LEU A C 1
ATOM 700 O O . LEU A 1 94 ? -2.303 1.486 -8.656 1.00 85.75 94 LEU A O 1
ATOM 704 N N . THR A 1 95 ? -0.406 2.699 -8.587 1.00 87.56 95 THR A N 1
ATOM 705 C CA . THR A 1 95 ? 0.365 1.759 -7.774 1.00 87.56 95 THR A CA 1
ATOM 706 C C . THR A 1 95 ? 0.685 2.362 -6.417 1.00 87.56 95 THR A C 1
ATOM 708 O O . THR A 1 95 ? 1.157 3.490 -6.321 1.00 87.56 95 THR A O 1
ATOM 711 N N . TYR A 1 96 ? 0.457 1.580 -5.366 1.00 89.31 96 TYR A N 1
ATOM 712 C CA . TYR A 1 96 ? 0.756 1.928 -3.987 1.00 89.31 96 TYR A CA 1
ATOM 713 C C . TYR A 1 96 ? 1.727 0.929 -3.378 1.00 89.31 96 TYR A C 1
ATOM 715 O O . TYR A 1 96 ? 1.549 -0.280 -3.541 1.00 89.31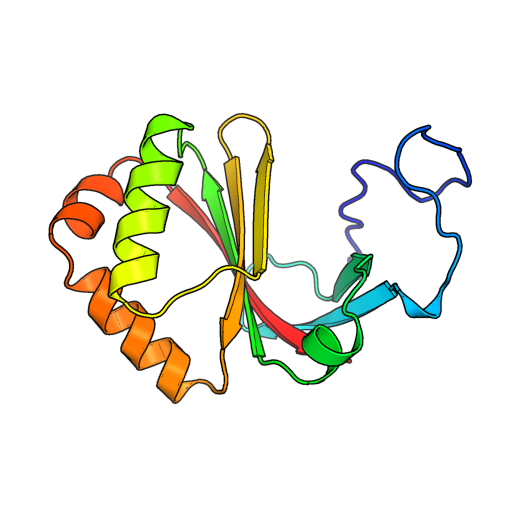 96 TYR A O 1
ATOM 723 N N . LEU A 1 97 ? 2.684 1.441 -2.604 1.00 90.62 97 LEU A N 1
ATOM 724 C CA . LEU A 1 97 ? 3.454 0.652 -1.650 1.00 90.62 97 LEU A CA 1
ATOM 725 C C . LEU A 1 97 ? 3.075 1.079 -0.233 1.00 90.62 97 LEU A C 1
ATOM 727 O O . LEU A 1 97 ? 3.317 2.218 0.177 1.00 90.62 97 LEU A O 1
ATOM 731 N N . ILE A 1 98 ? 2.459 0.164 0.506 1.00 92.75 98 ILE A N 1
ATOM 732 C CA . ILE A 1 98 ? 1.808 0.450 1.781 1.00 92.75 98 ILE A CA 1
ATOM 733 C C . ILE A 1 98 ? 2.562 -0.267 2.906 1.00 92.75 98 ILE A C 1
ATOM 735 O O . ILE A 1 98 ? 2.662 -1.494 2.864 1.00 92.75 98 ILE A O 1
ATOM 739 N N . PRO A 1 99 ? 3.082 0.462 3.908 1.00 93.19 99 PRO A N 1
ATOM 740 C CA . PRO A 1 99 ? 3.636 -0.147 5.107 1.00 93.19 99 PRO A CA 1
ATOM 741 C C . PRO A 1 99 ? 2.526 -0.660 6.022 1.00 93.19 99 PRO A C 1
ATOM 743 O O . PRO A 1 99 ? 1.535 0.030 6.264 1.00 93.19 99 PRO A O 1
ATOM 746 N N . PHE A 1 100 ? 2.760 -1.821 6.617 1.00 92.44 100 PHE A N 1
ATOM 747 C CA . PHE A 1 100 ? 2.005 -2.330 7.749 1.00 92.44 100 PHE A CA 1
ATOM 748 C C . PHE A 1 100 ? 2.963 -2.782 8.848 1.00 92.44 100 PHE A C 1
ATOM 750 O O . PHE A 1 100 ? 4.052 -3.283 8.578 1.00 92.44 100 PHE A O 1
ATOM 757 N N . GLU A 1 101 ? 2.541 -2.618 10.099 1.00 90.25 101 GLU A N 1
ATOM 758 C CA . GLU A 1 101 ? 3.291 -3.108 11.260 1.00 90.25 101 GLU A CA 1
ATOM 759 C C . GLU A 1 101 ? 3.323 -4.643 11.283 1.00 90.25 101 GLU A C 1
ATOM 761 O O . GLU A 1 101 ? 4.355 -5.262 11.517 1.00 90.25 101 GLU A O 1
ATOM 766 N N . ASN A 1 102 ? 2.175 -5.265 11.014 1.00 90.88 10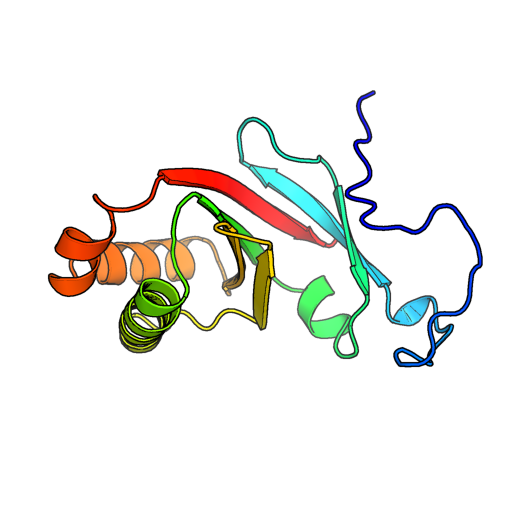2 ASN A N 1
ATOM 767 C CA . ASN A 1 102 ? 1.998 -6.710 10.990 1.00 90.88 102 ASN A CA 1
ATOM 768 C C . ASN A 1 102 ? 0.731 -7.080 10.194 1.00 90.88 102 ASN A C 1
ATOM 770 O O . ASN A 1 102 ? -0.043 -6.215 9.766 1.00 90.88 102 ASN A O 1
ATOM 774 N N . LEU A 1 103 ? 0.505 -8.383 9.998 1.00 90.88 103 LEU A N 1
ATOM 775 C CA . LEU A 1 103 ? -0.649 -8.892 9.248 1.00 90.88 103 LEU A CA 1
ATOM 776 C C . LEU A 1 103 ? -1.997 -8.566 9.911 1.00 90.88 103 LEU A C 1
ATOM 778 O O . LEU A 1 103 ? -2.977 -8.369 9.198 1.00 90.88 103 LEU A O 1
ATOM 782 N N . ALA A 1 104 ? -2.057 -8.462 11.243 1.00 92.62 104 ALA A N 1
ATOM 783 C CA . ALA A 1 104 ? -3.294 -8.128 11.951 1.00 92.62 104 ALA A CA 1
ATOM 784 C C . ALA A 1 104 ? -3.676 -6.649 11.767 1.00 92.62 104 ALA A C 1
ATOM 786 O O . ALA A 1 104 ? -4.836 -6.335 11.512 1.00 92.62 104 ALA A O 1
ATOM 787 N N . ALA A 1 105 ? -2.703 -5.735 11.836 1.00 93.06 105 ALA A N 1
ATOM 788 C CA . ALA A 1 105 ? -2.907 -4.318 11.537 1.00 93.06 105 ALA A CA 1
ATOM 789 C C . ALA A 1 105 ? -3.369 -4.118 10.086 1.00 93.06 105 ALA A C 1
ATOM 791 O O . ALA A 1 105 ? -4.306 -3.363 9.824 1.00 93.06 105 ALA A O 1
ATOM 792 N N . ARG A 1 106 ? -2.757 -4.860 9.155 1.00 93.81 106 ARG A N 1
ATOM 793 C CA . ARG A 1 106 ? -3.166 -4.912 7.749 1.00 93.81 106 ARG A CA 1
ATOM 794 C C . ARG A 1 106 ? -4.623 -5.344 7.586 1.00 93.81 106 ARG A C 1
ATOM 796 O O . ARG A 1 106 ? -5.378 -4.688 6.872 1.00 93.81 106 ARG A O 1
ATOM 803 N N . ASP A 1 107 ? -5.003 -6.454 8.209 1.00 94.75 107 ASP A N 1
ATOM 804 C CA . ASP A 1 107 ? -6.346 -7.022 8.081 1.00 94.75 107 ASP A CA 1
ATOM 805 C C . ASP A 1 107 ? -7.428 -6.079 8.625 1.00 94.75 107 ASP A C 1
ATOM 807 O O . ASP A 1 107 ? -8.420 -5.803 7.947 1.00 94.75 107 ASP A O 1
ATOM 811 N N . ARG A 1 108 ? -7.183 -5.473 9.794 1.00 95.56 108 ARG A N 1
ATOM 812 C CA . ARG A 1 108 ? -8.063 -4.443 10.368 1.00 95.56 108 ARG A CA 1
ATOM 813 C C . ARG A 1 108 ? -8.234 -3.255 9.426 1.00 95.56 108 ARG A C 1
ATOM 815 O O . ARG A 1 108 ? -9.360 -2.838 9.171 1.00 95.56 108 ARG A O 1
ATOM 822 N N . ALA A 1 109 ? -7.136 -2.736 8.878 1.00 95.44 109 ALA A N 1
ATOM 823 C CA . ALA A 1 109 ? -7.177 -1.587 7.982 1.00 95.44 109 ALA A CA 1
ATOM 824 C C . ALA A 1 109 ? -7.982 -1.885 6.706 1.00 95.44 109 ALA A C 1
ATOM 826 O O . ALA A 1 109 ? -8.852 -1.104 6.320 1.00 95.44 109 ALA A O 1
ATOM 827 N N . TRP A 1 110 ? -7.757 -3.041 6.072 1.00 94.88 110 TRP A N 1
ATOM 828 C CA . TRP A 1 110 ? -8.521 -3.428 4.883 1.00 94.88 110 TRP A CA 1
ATOM 829 C C . TRP A 1 110 ? -9.976 -3.775 5.181 1.00 94.88 110 TRP A C 1
ATOM 831 O O . TRP A 1 110 ? -10.826 -3.525 4.329 1.00 94.88 110 TRP A O 1
ATOM 841 N N . THR A 1 111 ? -10.284 -4.298 6.368 1.00 96.31 111 THR A N 1
ATOM 842 C CA . THR A 1 111 ? -11.667 -4.488 6.822 1.00 96.31 111 THR A CA 1
ATOM 843 C C . THR A 1 111 ? -12.396 -3.149 6.884 1.00 96.31 111 THR A C 1
ATOM 845 O O . THR A 1 111 ? -13.468 -3.017 6.295 1.00 96.31 111 THR A O 1
ATOM 848 N N . THR A 1 112 ? -11.779 -2.127 7.485 1.00 96.31 112 THR A N 1
ATOM 849 C CA . THR A 1 112 ? -12.337 -0.767 7.529 1.00 96.31 112 THR A CA 1
ATOM 850 C C . THR A 1 112 ? -12.532 -0.186 6.130 1.00 96.31 112 THR A C 1
ATOM 852 O O . THR A 1 112 ? -13.610 0.317 5.830 1.00 96.31 112 THR A O 1
ATOM 855 N N . VAL A 1 113 ? -11.539 -0.310 5.238 1.00 94.88 113 VAL A N 1
ATOM 856 C CA . VAL A 1 113 ? -11.682 0.139 3.840 1.00 94.88 113 VAL A CA 1
ATOM 857 C C . VAL A 1 113 ? -12.833 -0.582 3.139 1.00 94.88 113 VAL A C 1
ATOM 859 O O . VAL A 1 113 ? -13.635 0.048 2.461 1.00 94.88 113 VAL A O 1
ATOM 862 N N . ASN A 1 114 ? -12.938 -1.903 3.287 1.00 92.94 114 ASN A N 1
ATOM 863 C CA . ASN A 1 114 ? -13.971 -2.686 2.609 1.00 92.94 114 ASN A CA 1
ATOM 864 C C . ASN A 1 114 ? -15.389 -2.388 3.116 1.00 92.94 114 ASN A C 1
ATOM 866 O O . ASN A 1 114 ? -16.339 -2.618 2.368 1.00 92.94 114 ASN A O 1
ATOM 870 N N . ALA A 1 115 ? -15.522 -1.861 4.334 1.00 94.31 115 ALA A N 1
ATOM 871 C CA . ALA A 1 115 ? -16.781 -1.392 4.903 1.00 94.31 115 ALA A CA 1
ATOM 872 C C . ALA A 1 115 ? -17.141 0.055 4.503 1.00 94.31 115 ALA A C 1
ATOM 874 O O . ALA A 1 115 ? -18.269 0.485 4.741 1.00 94.31 115 ALA A O 1
ATOM 875 N N . ASP A 1 116 ? -16.227 0.805 3.881 1.00 94.44 116 ASP A N 1
ATOM 876 C CA . ASP A 1 116 ? -16.459 2.196 3.497 1.00 94.44 116 ASP A CA 1
ATOM 877 C C . ASP A 1 116 ? -17.403 2.301 2.268 1.00 94.44 116 ASP A C 1
ATOM 879 O O . ASP A 1 116 ? -17.134 1.707 1.214 1.00 94.44 116 ASP A O 1
ATOM 883 N N . PRO A 1 117 ? -18.517 3.058 2.344 1.00 92.88 117 PRO A N 1
ATOM 884 C CA . PRO A 1 117 ? -19.450 3.209 1.225 1.00 92.88 117 PRO A CA 1
ATOM 885 C C . PRO A 1 117 ? -18.844 3.857 -0.027 1.00 92.88 117 PRO A C 1
ATOM 887 O O . PRO A 1 117 ? -19.233 3.513 -1.147 1.00 92.88 117 PRO A O 1
ATOM 890 N N . GLU A 1 118 ? -17.915 4.803 0.123 1.00 90.88 118 GLU A N 1
ATOM 891 C CA . GLU A 1 118 ? -17.201 5.401 -1.007 1.00 90.88 118 GLU A CA 1
ATOM 892 C C . GLU A 1 118 ? -16.296 4.381 -1.682 1.00 90.88 118 GLU A C 1
ATOM 894 O O . GLU A 1 118 ? -16.274 4.310 -2.914 1.00 90.88 118 GLU A O 1
ATOM 899 N N . TRP A 1 119 ? -15.613 3.548 -0.896 1.00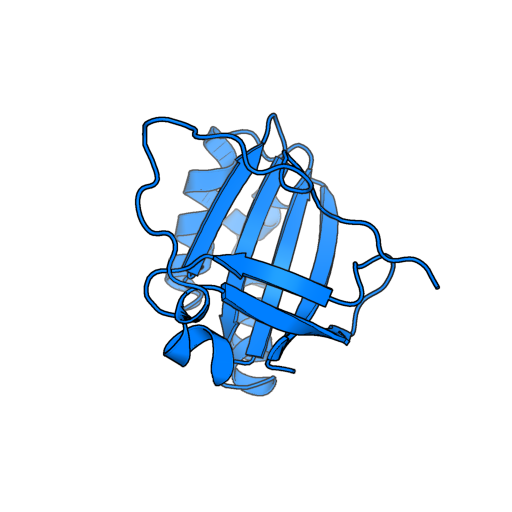 91.19 119 TRP A N 1
ATOM 900 C CA . TRP A 1 119 ? -14.819 2.448 -1.431 1.00 91.19 119 TRP A CA 1
ATOM 901 C C . TRP A 1 119 ? -15.668 1.459 -2.221 1.00 91.19 119 TRP A C 1
ATOM 903 O O . TRP A 1 119 ? -15.309 1.104 -3.345 1.00 91.19 119 TRP A O 1
ATOM 913 N N . MET A 1 120 ? -16.814 1.044 -1.671 1.00 91.44 120 MET A N 1
ATOM 914 C CA . MET A 1 120 ? -17.739 0.127 -2.341 1.00 91.44 120 MET A CA 1
ATOM 915 C C . MET A 1 120 ? -18.207 0.667 -3.699 1.00 91.44 120 MET A C 1
ATOM 917 O O . MET A 1 120 ? -18.264 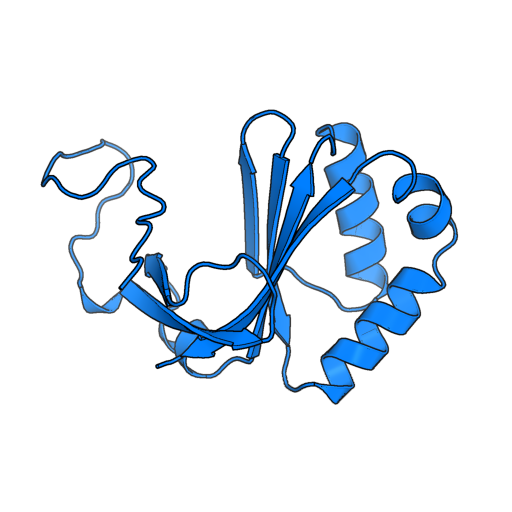-0.088 -4.669 1.00 91.44 120 MET A O 1
ATOM 921 N N . ARG A 1 121 ? -18.471 1.977 -3.799 1.00 89.56 121 ARG A N 1
ATOM 922 C CA . ARG A 1 121 ? -18.815 2.633 -5.072 1.00 89.56 121 ARG A CA 1
ATOM 923 C C . ARG A 1 121 ? -17.628 2.712 -6.034 1.00 89.56 121 ARG A C 1
ATOM 925 O O . ARG A 1 121 ? -17.804 2.542 -7.239 1.00 89.56 121 ARG A O 1
ATOM 932 N N . ALA A 1 122 ? -16.429 2.981 -5.521 1.00 86.88 122 ALA A N 1
ATOM 933 C CA . ALA A 1 122 ? -15.234 3.161 -6.338 1.00 86.88 122 ALA A CA 1
ATOM 934 C C . ALA A 1 122 ? -14.698 1.838 -6.906 1.00 86.88 122 ALA A C 1
ATOM 936 O O . ALA A 1 122 ? -14.338 1.790 -8.080 1.00 86.88 122 ALA A O 1
ATOM 937 N N . ARG A 1 123 ? -14.678 0.751 -6.118 1.00 86.75 123 ARG A N 1
ATOM 938 C CA . ARG A 1 123 ? -14.054 -0.538 -6.492 1.00 86.75 123 ARG A CA 1
ATOM 939 C C . ARG A 1 123 ? -14.668 -1.241 -7.701 1.00 86.75 123 ARG A C 1
ATOM 941 O O . ARG A 1 123 ? -14.052 -2.155 -8.232 1.00 86.75 123 ARG A O 1
ATOM 948 N N . GLY A 1 124 ? -15.862 -0.837 -8.139 1.00 87.88 124 GLY A N 1
ATOM 949 C CA . GLY A 1 124 ? -16.464 -1.312 -9.389 1.00 87.88 124 GLY A CA 1
ATOM 950 C C . GLY A 1 124 ? -15.913 -0.632 -10.649 1.00 87.88 124 GLY A C 1
ATOM 951 O O . GLY A 1 124 ? -16.204 -1.078 -11.752 1.00 87.88 124 GLY A O 1
ATOM 952 N N . ARG A 1 125 ? -15.135 0.450 -10.501 1.00 87.12 125 ARG A N 1
ATOM 953 C CA . ARG A 1 125 ? -14.638 1.294 -11.605 1.00 87.12 125 ARG A CA 1
ATOM 954 C C . ARG A 1 125 ? -13.185 1.016 -11.991 1.00 87.12 125 ARG A C 1
ATOM 956 O O . ARG A 1 125 ? -12.682 1.627 -12.923 1.00 87.12 125 ARG A O 1
ATOM 963 N N . PHE A 1 126 ? -12.507 0.128 -11.273 1.00 87.62 126 PHE A N 1
ATOM 964 C CA . PHE A 1 126 ? -11.132 -0.278 -11.547 1.00 87.62 126 PHE A CA 1
ATOM 965 C C . PHE A 1 126 ? -10.954 -1.757 -11.240 1.00 87.62 126 PHE A C 1
ATOM 967 O O . PHE A 1 126 ? -11.713 -2.355 -10.479 1.00 87.62 126 PHE A O 1
ATOM 974 N N . GLN A 1 127 ? -9.898 -2.340 -11.791 1.00 85.56 127 GLN A N 1
ATOM 975 C CA . GLN A 1 127 ? -9.521 -3.712 -11.494 1.00 85.56 127 GLN A CA 1
ATOM 976 C C . GLN A 1 127 ? -8.282 -3.730 -10.602 1.00 85.56 127 GLN A C 1
ATOM 978 O O . GLN A 1 127 ? -7.270 -3.103 -10.915 1.00 85.56 127 GLN A O 1
ATOM 983 N N . SER A 1 128 ? -8.325 -4.489 -9.506 1.00 83.00 128 SER A N 1
ATOM 984 C CA . SER A 1 128 ? -7.095 -4.842 -8.793 1.00 83.00 128 SER A CA 1
ATOM 985 C C . SER A 1 128 ? -6.308 -5.831 -9.653 1.00 83.00 128 SER A C 1
ATOM 987 O O . SER A 1 128 ? -6.797 -6.917 -9.950 1.00 83.00 128 SER A O 1
ATOM 989 N N . TYR A 1 129 ? -5.122 -5.417 -10.103 1.00 75.75 129 TYR A N 1
ATOM 990 C CA . TYR A 1 129 ? -4.322 -6.159 -11.078 1.00 75.75 129 TYR A CA 1
ATOM 991 C C . TYR A 1 129 ? -3.104 -6.835 -10.439 1.00 75.75 129 TYR A C 1
ATOM 993 O O . TYR A 1 129 ? -2.932 -8.043 -10.585 1.00 75.75 129 TYR A O 1
ATOM 1001 N N . HIS A 1 130 ? -2.299 -6.084 -9.678 1.00 80.25 130 HIS A N 1
ATOM 1002 C CA . HIS A 1 130 ? -1.222 -6.646 -8.857 1.00 80.25 130 HIS A CA 1
ATOM 1003 C C . HIS A 1 130 ? -1.532 -6.455 -7.379 1.00 80.25 130 HIS A C 1
ATOM 1005 O O . HIS A 1 130 ? -1.934 -5.372 -6.954 1.00 80.25 130 HIS A O 1
ATOM 1011 N N . PHE A 1 131 ? -1.318 -7.513 -6.608 1.00 85.69 131 PHE A N 1
ATOM 1012 C CA . PHE A 1 131 ? -1.444 -7.523 -5.160 1.00 85.69 131 PHE A CA 1
ATOM 1013 C C . PHE A 1 131 ? -0.351 -8.414 -4.591 1.00 85.69 131 PHE A C 1
ATOM 1015 O O . PHE A 1 131 ? -0.282 -9.587 -4.965 1.00 85.69 131 PHE A O 1
ATOM 1022 N N . GLY A 1 132 ? 0.479 -7.873 -3.701 1.00 89.50 132 GLY A N 1
ATOM 1023 C CA . GLY A 1 132 ? 1.573 -8.629 -3.117 1.00 89.50 132 GLY A CA 1
ATOM 1024 C C . GLY A 1 132 ? 2.043 -8.159 -1.770 1.00 89.50 132 GLY A C 1
ATOM 1025 O O . GLY A 1 132 ? 2.092 -6.961 -1.515 1.00 89.50 132 GLY A O 1
ATOM 1026 N N . LEU A 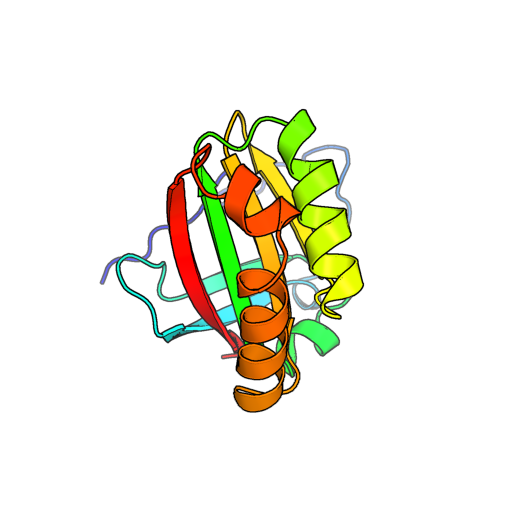1 133 ? 2.434 -9.124 -0.946 1.00 92.06 133 LEU A N 1
ATOM 1027 C CA . LEU A 1 133 ? 3.087 -8.881 0.327 1.00 92.06 133 LEU A CA 1
ATOM 1028 C C . LEU A 1 133 ? 4.579 -9.112 0.196 1.00 92.06 133 LEU A C 1
ATOM 1030 O O . LEU A 1 133 ? 5.006 -10.129 -0.350 1.00 92.06 133 LEU A O 1
ATOM 1034 N N . TYR A 1 134 ? 5.349 -8.186 0.743 1.00 92.06 134 TYR A N 1
ATOM 1035 C CA . TYR A 1 134 ? 6.795 -8.183 0.695 1.00 92.06 134 TYR A CA 1
ATOM 1036 C C . TYR A 1 134 ? 7.387 -7.865 2.066 1.00 92.06 134 TYR A C 1
ATOM 1038 O O . TYR A 1 134 ? 6.764 -7.213 2.902 1.00 92.06 134 TYR A O 1
ATOM 1046 N N . ARG A 1 135 ? 8.625 -8.298 2.270 1.00 90.44 135 ARG A N 1
ATOM 1047 C CA . ARG A 1 135 ? 9.488 -7.907 3.392 1.00 90.44 135 ARG A CA 1
ATOM 1048 C C . ARG A 1 135 ? 10.901 -7.681 2.872 1.00 90.44 135 ARG A C 1
ATOM 1050 O O . ARG A 1 135 ? 11.211 -8.153 1.779 1.00 90.44 135 ARG A O 1
ATOM 1057 N N . SER A 1 136 ? 11.758 -7.005 3.626 1.00 85.19 136 SER A N 1
ATOM 1058 C CA . SER A 1 136 ? 13.182 -6.965 3.271 1.00 85.19 136 SER A CA 1
ATOM 1059 C C . SER A 1 136 ? 13.768 -8.372 3.206 1.00 85.19 136 SER A C 1
ATOM 1061 O O . SER A 1 136 ? 13.402 -9.232 4.011 1.00 85.19 136 SER A O 1
ATOM 1063 N N . ALA A 1 137 ? 14.627 -8.593 2.210 1.00 68.69 137 ALA A N 1
ATOM 1064 C CA . ALA A 1 137 ? 15.466 -9.785 2.132 1.00 68.69 137 ALA A CA 1
ATOM 1065 C C . ALA A 1 137 ? 16.479 -9.831 3.279 1.00 68.69 137 ALA A C 1
ATOM 1067 O O . ALA A 1 137 ? 16.885 -8.734 3.733 1.00 68.69 137 ALA A O 1
#